Protein AF-A0AAJ2V977-F1 (afdb_monomer_lite)

Structure (mmCIF, N/CA/C/O backbone):
data_AF-A0AAJ2V977-F1
#
_entry.id   AF-A0AAJ2V977-F1
#
loop_
_atom_site.group_PDB
_atom_site.id
_atom_site.type_symbol
_atom_site.label_atom_id
_atom_site.label_alt_id
_atom_site.label_comp_id
_atom_site.label_asym_id
_atom_site.label_entity_id
_atom_site.label_seq_id
_atom_site.pdbx_PDB_ins_code
_atom_site.Cartn_x
_atom_site.Cartn_y
_atom_site.Cartn_z
_atom_site.occupancy
_atom_site.B_iso_or_equiv
_atom_site.auth_seq_id
_atom_site.auth_comp_id
_atom_site.auth_asym_id
_atom_site.auth_atom_id
_atom_site.pdbx_PDB_model_num
ATOM 1 N N . MET A 1 1 ? 9.271 30.484 30.882 1.00 54.78 1 MET A N 1
ATOM 2 C CA . MET A 1 1 ? 9.874 31.233 29.758 1.00 54.78 1 MET A CA 1
ATOM 3 C C . MET A 1 1 ? 10.738 30.345 28.867 1.00 54.78 1 MET A C 1
ATOM 5 O O . MET A 1 1 ? 10.847 30.653 27.686 1.00 54.78 1 MET A O 1
ATOM 9 N N . THR A 1 2 ? 11.366 29.288 29.401 1.00 50.88 2 THR A N 1
ATOM 10 C CA . THR A 1 2 ? 12.203 28.354 28.613 1.00 50.88 2 THR A CA 1
ATOM 11 C C . THR A 1 2 ? 11.890 26.875 28.888 1.00 50.88 2 THR A C 1
ATOM 13 O O . THR A 1 2 ? 12.504 25.960 28.346 1.00 50.88 2 THR A O 1
ATOM 16 N N . ASP A 1 3 ? 10.913 26.651 29.752 1.00 45.47 3 ASP A N 1
ATOM 17 C CA . ASP A 1 3 ? 10.757 25.473 30.584 1.00 45.47 3 ASP A CA 1
ATOM 18 C C . ASP A 1 3 ? 9.697 24.460 30.080 1.00 45.47 3 ASP A C 1
ATOM 20 O O . ASP A 1 3 ? 9.874 23.267 30.294 1.00 45.47 3 ASP A O 1
ATOM 24 N N . ASP A 1 4 ? 8.586 24.782 29.398 1.00 55.06 4 ASP A N 1
ATOM 25 C CA . ASP A 1 4 ? 8.061 26.062 28.867 1.00 55.06 4 ASP A CA 1
ATOM 26 C C . ASP A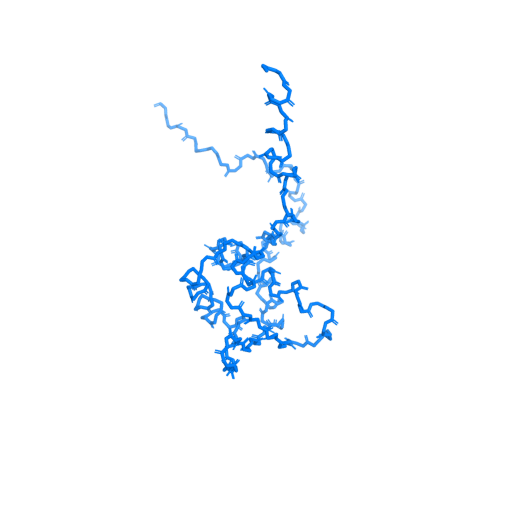 1 4 ? 8.854 26.695 27.695 1.00 55.06 4 ASP A C 1
ATOM 28 O O . ASP A 1 4 ? 8.847 27.904 27.495 1.00 55.06 4 ASP A O 1
ATOM 32 N N . ASN A 1 5 ? 9.549 25.867 26.907 1.00 48.97 5 ASN A N 1
ATOM 33 C CA . ASN A 1 5 ? 9.923 26.173 25.514 1.00 48.97 5 ASN A CA 1
ATOM 34 C C . ASN A 1 5 ? 10.016 24.902 24.671 1.00 48.97 5 ASN A C 1
ATOM 36 O O . ASN A 1 5 ? 9.521 24.921 23.553 1.00 48.97 5 ASN A O 1
ATOM 40 N N . TYR A 1 6 ? 10.546 23.792 25.214 1.00 39.75 6 TYR A N 1
ATOM 41 C CA . TYR A 1 6 ? 10.508 22.483 24.541 1.00 39.75 6 TYR A CA 1
ATOM 42 C C . TYR A 1 6 ? 10.228 21.254 25.452 1.00 39.75 6 TYR A C 1
ATOM 44 O O . TYR A 1 6 ? 10.790 20.186 25.222 1.00 39.75 6 TYR A O 1
ATOM 52 N N . LEU A 1 7 ? 9.212 21.313 26.342 1.00 54.06 7 LEU A N 1
ATOM 53 C CA . LEU A 1 7 ? 8.277 20.154 26.394 1.00 54.06 7 LEU A CA 1
ATOM 54 C C . LEU A 1 7 ? 7.585 20.022 25.031 1.00 54.06 7 LEU A C 1
ATOM 56 O O . LEU A 1 7 ? 7.308 18.926 24.565 1.00 54.06 7 LEU A O 1
ATOM 60 N N . GLN A 1 8 ? 7.463 21.155 24.340 1.00 54.22 8 GLN A N 1
ATOM 61 C CA . GLN A 1 8 ? 7.213 21.331 22.919 1.00 54.22 8 GLN A CA 1
ATOM 62 C C . GLN A 1 8 ? 8.158 20.542 21.978 1.00 54.22 8 GLN A C 1
ATOM 64 O O . GLN A 1 8 ? 7.991 20.641 20.766 1.00 54.22 8 GLN A O 1
ATOM 69 N N . SER A 1 9 ? 9.062 19.692 22.500 1.00 47.41 9 SER A N 1
ATOM 70 C CA . SER A 1 9 ? 9.718 18.611 21.746 1.00 47.41 9 SER A CA 1
ATOM 71 C C . SER A 1 9 ? 9.265 17.168 22.058 1.00 47.41 9 SER A C 1
ATOM 73 O O . SER A 1 9 ? 9.475 16.314 21.208 1.00 47.41 9 SER A O 1
ATOM 75 N N . ALA A 1 10 ? 8.492 16.878 23.115 1.00 45.84 10 ALA A N 1
ATOM 76 C CA . ALA A 1 10 ? 7.685 15.636 23.267 1.00 45.84 10 ALA A CA 1
ATOM 77 C C . ALA A 1 10 ? 6.435 15.629 22.342 1.00 45.84 10 ALA A C 1
ATOM 79 O O . ALA A 1 10 ? 5.341 15.182 22.672 1.00 45.84 10 ALA A O 1
ATOM 80 N N . MET A 1 11 ? 6.602 16.321 21.225 1.00 53.12 11 MET A N 1
ATOM 81 C CA . MET A 1 11 ? 5.664 17.221 20.547 1.00 53.12 11 MET A CA 1
ATOM 82 C C . MET A 1 11 ? 6.301 17.649 19.211 1.00 53.12 11 MET A C 1
ATOM 84 O O . MET A 1 11 ? 5.599 17.835 18.221 1.00 53.12 11 MET A O 1
ATOM 88 N N . LEU A 1 12 ? 7.642 17.615 19.136 1.00 40.97 12 LEU A N 1
ATOM 89 C CA . LEU A 1 12 ? 8.425 17.225 17.961 1.00 40.97 12 LEU A CA 1
ATOM 90 C C . LEU A 1 12 ? 8.145 15.741 17.624 1.00 40.97 12 LEU A C 1
ATOM 92 O O . LEU A 1 12 ? 9.042 14.904 17.594 1.00 40.97 12 LEU A O 1
ATOM 96 N N . LEU A 1 13 ? 6.861 15.440 17.385 1.00 41.50 13 LEU A N 1
ATOM 97 C CA . LEU A 1 13 ? 6.299 14.192 16.854 1.00 41.50 13 LEU A CA 1
ATOM 98 C C . LEU A 1 13 ? 6.475 12.924 17.708 1.00 41.50 13 LEU A C 1
ATOM 100 O O . LEU A 1 13 ? 6.324 11.842 17.160 1.00 41.50 13 LEU A O 1
ATOM 104 N N . ASP A 1 14 ? 6.833 13.048 18.993 1.00 47.72 14 ASP A N 1
ATOM 105 C CA . ASP A 1 14 ? 7.548 11.990 19.744 1.00 47.72 14 ASP A CA 1
ATOM 106 C C . ASP A 1 14 ? 8.554 11.256 18.839 1.00 47.72 14 ASP A C 1
ATOM 108 O O . ASP A 1 14 ? 8.517 10.049 18.619 1.00 47.72 14 ASP A O 1
ATOM 112 N N . LEU A 1 15 ? 9.368 12.099 18.195 1.00 48.19 15 LEU A N 1
ATOM 113 C CA . LEU A 1 15 ? 10.410 11.807 17.228 1.00 48.19 15 LEU A CA 1
ATOM 114 C C . LEU A 1 15 ? 10.014 10.772 16.158 1.00 48.19 15 LEU A C 1
ATOM 116 O O . LEU A 1 15 ? 10.280 9.579 16.261 1.00 48.19 15 LEU A O 1
ATOM 120 N N . VAL A 1 16 ? 9.466 11.270 15.045 1.00 50.53 16 VAL A N 1
ATOM 121 C CA . VAL A 1 16 ? 9.072 10.494 13.845 1.00 50.53 16 VAL A CA 1
ATOM 122 C C . VAL A 1 16 ? 7.826 9.596 14.031 1.00 50.53 16 VAL A C 1
ATOM 124 O O . VAL A 1 16 ? 7.202 9.214 13.043 1.00 50.53 16 VAL A O 1
ATOM 127 N N . GLY A 1 17 ? 7.356 9.392 15.265 1.00 50.69 17 GLY A N 1
ATOM 128 C CA . GLY A 1 17 ? 5.933 9.252 15.608 1.00 50.69 17 GLY A CA 1
ATOM 129 C C . GLY A 1 17 ? 5.272 7.884 15.435 1.00 50.69 17 GLY A C 1
ATOM 130 O O . GLY A 1 17 ? 4.472 7.517 16.290 1.00 50.69 17 GLY A O 1
ATOM 131 N N . GLN A 1 18 ? 5.601 7.119 14.391 1.00 62.72 18 GLN A N 1
ATOM 132 C CA . GLN A 1 18 ? 5.342 5.672 14.273 1.00 62.72 18 GLN A CA 1
ATOM 133 C C . GLN A 1 18 ? 6.403 5.025 13.366 1.00 62.72 18 GLN A C 1
ATOM 135 O O . GLN A 1 18 ? 7.272 5.708 12.822 1.00 62.72 18 GLN A O 1
ATOM 140 N N . ALA A 1 19 ? 6.353 3.697 13.211 1.00 72.50 19 ALA A N 1
ATOM 141 C CA . ALA A 1 19 ? 7.193 2.993 12.246 1.00 72.50 19 ALA A CA 1
ATOM 142 C C . ALA A 1 19 ? 7.036 3.618 10.841 1.00 72.50 19 ALA A C 1
ATOM 144 O O . ALA A 1 19 ? 5.907 3.931 10.451 1.00 72.50 19 ALA A O 1
ATOM 145 N N . PRO A 1 20 ? 8.128 3.804 10.071 1.00 81.06 20 PRO A N 1
ATOM 146 C CA . PRO A 1 20 ? 8.040 4.359 8.728 1.00 81.06 20 PRO A CA 1
ATOM 147 C C . PRO A 1 20 ? 7.052 3.575 7.869 1.00 81.06 20 PRO A C 1
ATOM 149 O O . PRO A 1 20 ? 7.173 2.356 7.721 1.00 81.06 20 PRO A O 1
ATOM 152 N N . ILE A 1 21 ? 6.096 4.293 7.279 1.00 84.56 21 ILE A N 1
ATOM 153 C CA . ILE A 1 21 ? 5.126 3.719 6.351 1.00 84.56 21 ILE A CA 1
ATOM 154 C C . ILE A 1 21 ? 5.899 3.147 5.159 1.00 84.56 21 ILE A C 1
ATOM 156 O O . ILE A 1 21 ? 6.388 3.881 4.297 1.00 84.56 21 ILE A O 1
ATOM 160 N N . THR A 1 22 ? 6.042 1.825 5.136 1.00 88.81 22 THR A N 1
ATOM 161 C CA . THR A 1 22 ? 6.886 1.142 4.160 1.00 88.81 22 THR A CA 1
ATOM 162 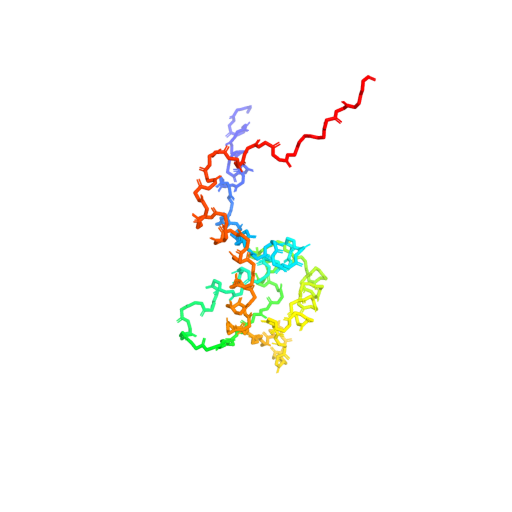C C . THR A 1 22 ? 6.092 0.876 2.889 1.00 88.81 22 THR A C 1
ATOM 164 O O . THR A 1 22 ? 5.061 0.205 2.900 1.00 88.81 22 THR A O 1
ATOM 167 N N . ILE A 1 23 ? 6.587 1.405 1.770 1.00 93.62 23 ILE A N 1
ATOM 168 C CA . ILE A 1 23 ? 6.023 1.179 0.440 1.00 93.62 23 ILE A CA 1
ATOM 169 C C . ILE A 1 23 ? 7.086 0.483 -0.399 1.00 93.62 23 ILE A C 1
ATOM 171 O O . ILE A 1 23 ? 8.165 1.029 -0.633 1.00 93.62 23 ILE A O 1
ATOM 175 N N . ASN A 1 24 ? 6.771 -0.706 -0.904 1.00 93.31 24 ASN A N 1
ATOM 176 C CA . ASN A 1 24 ? 7.625 -1.364 -1.881 1.00 93.31 24 ASN A CA 1
ATOM 177 C C . ASN A 1 24 ? 7.576 -0.579 -3.196 1.00 93.31 24 ASN A C 1
ATOM 179 O O . ASN A 1 24 ? 6.542 -0.553 -3.862 1.00 93.31 24 ASN A O 1
ATOM 183 N N . ARG A 1 25 ? 8.694 0.041 -3.603 1.00 93.69 25 ARG A N 1
ATOM 184 C CA . ARG A 1 25 ? 8.770 0.826 -4.852 1.00 93.69 25 ARG A CA 1
ATOM 185 C C . ARG A 1 25 ? 8.317 0.025 -6.075 1.00 93.69 25 ARG A C 1
ATOM 187 O O . ARG A 1 25 ? 7.594 0.561 -6.906 1.00 93.69 25 ARG A O 1
ATOM 194 N N . ALA A 1 26 ? 8.643 -1.267 -6.123 1.00 93.81 26 ALA A N 1
ATOM 195 C CA . ALA A 1 26 ? 8.169 -2.161 -7.174 1.00 93.81 26 ALA A CA 1
ATOM 196 C C . ALA A 1 26 ? 6.632 -2.159 -7.300 1.00 93.81 26 ALA A C 1
ATOM 198 O O . ALA A 1 26 ? 6.122 -2.190 -8.412 1.00 93.81 26 ALA A O 1
ATOM 199 N N . PHE A 1 27 ? 5.888 -2.039 -6.191 1.00 96.81 27 PHE A N 1
ATOM 200 C CA . PHE A 1 27 ? 4.423 -1.961 -6.211 1.00 96.81 27 PHE A CA 1
ATOM 201 C C . PHE A 1 27 ? 3.917 -0.594 -6.705 1.00 96.81 27 PHE A C 1
ATOM 203 O O . PHE A 1 27 ? 2.810 -0.518 -7.235 1.00 96.81 27 PHE A O 1
ATOM 210 N N . VAL A 1 28 ? 4.699 0.484 -6.560 1.00 96.69 28 VAL A N 1
ATOM 211 C CA . VAL A 1 28 ? 4.366 1.816 -7.107 1.00 96.69 28 VAL A CA 1
ATOM 212 C C . VAL A 1 28 ? 4.423 1.776 -8.627 1.00 96.69 28 VAL A C 1
ATOM 214 O O . VAL A 1 28 ? 3.436 2.109 -9.278 1.00 96.69 28 VAL A O 1
ATOM 217 N N . ASP A 1 29 ? 5.537 1.286 -9.169 1.00 93.81 29 ASP A N 1
ATOM 218 C CA . ASP A 1 29 ? 5.733 1.090 -10.607 1.00 93.81 29 ASP A CA 1
ATOM 219 C C . ASP A 1 29 ? 4.683 0.116 -11.186 1.00 93.81 29 ASP A C 1
ATOM 221 O O . ASP A 1 29 ? 4.142 0.350 -12.264 1.00 93.81 29 ASP A O 1
ATOM 225 N N . LEU A 1 30 ? 4.345 -0.947 -10.442 1.00 95.06 30 LEU A N 1
ATOM 226 C CA . LEU A 1 30 ? 3.351 -1.949 -10.835 1.00 95.06 30 LEU A CA 1
ATOM 227 C C . LEU A 1 30 ? 1.915 -1.402 -10.897 1.00 95.06 30 LEU A C 1
ATOM 229 O O . LEU A 1 30 ? 1.166 -1.714 -11.820 1.00 95.06 30 LEU A O 1
ATOM 233 N N . THR A 1 31 ? 1.499 -0.633 -9.889 1.00 95.44 31 THR A N 1
ATOM 234 C CA . THR A 1 31 ? 0.112 -0.140 -9.765 1.00 95.44 31 THR A CA 1
ATOM 235 C C . THR A 1 31 ? -0.121 1.206 -10.449 1.00 95.44 31 THR A C 1
ATOM 237 O O . THR A 1 31 ? -1.272 1.617 -10.601 1.00 95.44 31 THR A O 1
ATOM 240 N N . GLY A 1 32 ? 0.948 1.936 -10.789 1.00 94.12 32 GLY A N 1
ATOM 241 C CA . GLY A 1 32 ? 0.881 3.332 -11.227 1.00 94.12 32 GLY A CA 1
ATOM 242 C C . GLY A 1 32 ? 0.292 4.285 -10.175 1.00 94.12 32 GLY A C 1
ATOM 243 O O . GLY A 1 32 ? -0.086 5.407 -10.507 1.00 94.12 32 GLY A O 1
ATOM 244 N N . ASN A 1 33 ? 0.146 3.849 -8.916 1.00 94.69 33 ASN A N 1
ATOM 245 C CA . ASN A 1 33 ? -0.579 4.585 -7.883 1.00 94.69 33 ASN A CA 1
ATOM 246 C C . ASN A 1 33 ? 0.016 4.328 -6.491 1.00 94.69 33 ASN A C 1
ATOM 248 O O . ASN A 1 33 ? -0.172 3.267 -5.898 1.00 94.69 33 ASN A O 1
ATOM 252 N N . VAL A 1 34 ? 0.674 5.345 -5.928 1.00 97.25 34 VAL A N 1
ATOM 253 C CA . VAL A 1 34 ? 1.359 5.255 -4.627 1.00 97.25 34 VAL A CA 1
ATOM 254 C C . VAL A 1 34 ? 0.450 4.815 -3.469 1.00 97.25 34 VAL A C 1
ATOM 256 O O . VAL A 1 34 ? 0.910 4.105 -2.580 1.00 97.25 34 VAL A O 1
ATOM 259 N N . LEU A 1 35 ? -0.846 5.155 -3.483 1.00 97.69 35 LEU A N 1
ATOM 260 C CA . LEU A 1 35 ? -1.779 4.753 -2.422 1.00 97.69 35 LEU A CA 1
ATOM 261 C C . LEU A 1 35 ? -2.209 3.283 -2.565 1.00 97.69 35 LEU A C 1
ATOM 263 O O . LEU A 1 35 ? -2.346 2.584 -1.561 1.00 97.69 35 LEU A O 1
ATOM 267 N N . ALA A 1 36 ? -2.374 2.790 -3.798 1.00 97.88 36 ALA A N 1
ATOM 268 C CA . ALA A 1 36 ? -2.640 1.373 -4.050 1.00 97.88 36 ALA A CA 1
ATOM 269 C C . ALA A 1 36 ? -1.415 0.509 -3.707 1.00 97.88 36 ALA A C 1
ATOM 271 O O . ALA A 1 36 ? -1.555 -0.523 -3.051 1.00 97.88 36 ALA A O 1
ATOM 272 N N . ALA A 1 37 ? -0.216 0.972 -4.072 1.00 98.00 37 ALA A N 1
ATOM 273 C CA . ALA A 1 37 ? 1.055 0.359 -3.695 1.00 98.00 37 ALA A CA 1
ATOM 274 C C . ALA A 1 37 ? 1.269 0.311 -2.175 1.00 98.00 37 ALA A C 1
ATOM 276 O O . ALA A 1 37 ? 1.744 -0.697 -1.653 1.00 98.00 37 ALA A O 1
ATOM 277 N N . LEU A 1 38 ? 0.893 1.377 -1.464 1.00 97.94 38 LEU A N 1
ATOM 278 C CA . LEU A 1 38 ? 0.904 1.440 -0.005 1.00 97.94 38 LEU A CA 1
ATOM 279 C C . LEU A 1 38 ? -0.064 0.422 0.610 1.00 97.94 38 LEU A C 1
ATOM 281 O O . LEU A 1 38 ? 0.360 -0.404 1.416 1.00 97.94 38 LEU A O 1
ATOM 285 N N . TRP A 1 39 ? -1.334 0.419 0.190 1.00 97.62 39 TRP A N 1
ATOM 286 C CA . TRP A 1 39 ? -2.322 -0.543 0.696 1.00 97.62 39 TRP A CA 1
ATOM 287 C C . TRP A 1 39 ? -1.854 -1.992 0.478 1.00 97.62 39 TRP A C 1
ATOM 289 O O . TRP A 1 39 ? -1.947 -2.815 1.386 1.00 97.62 39 TRP A O 1
ATOM 299 N N . LEU A 1 40 ? -1.290 -2.292 -0.699 1.00 97.38 40 LEU A N 1
ATOM 300 C CA . LEU A 1 40 ? -0.727 -3.606 -1.011 1.00 97.38 40 LEU A CA 1
ATOM 301 C C . LEU A 1 40 ? 0.515 -3.934 -0.168 1.00 97.38 40 LEU A C 1
ATOM 303 O O . LEU A 1 40 ? 0.635 -5.061 0.297 1.00 97.38 40 LEU A O 1
ATOM 307 N N . SER A 1 41 ? 1.416 -2.971 0.059 1.00 96.56 41 SER A N 1
ATOM 308 C CA . SER A 1 41 ? 2.612 -3.170 0.898 1.00 96.56 41 SER A CA 1
ATOM 309 C C . SER A 1 41 ? 2.223 -3.548 2.326 1.00 96.56 41 SER A C 1
ATOM 311 O O . SER A 1 41 ? 2.701 -4.557 2.835 1.00 96.56 41 SER A O 1
ATOM 313 N N . TYR A 1 42 ? 1.273 -2.814 2.912 1.00 95.81 42 TYR A N 1
ATOM 314 C CA . TYR A 1 42 ? 0.708 -3.108 4.229 1.00 95.81 42 TYR A CA 1
ATOM 315 C C . TYR A 1 42 ? 0.022 -4.483 4.281 1.00 95.81 42 TYR A C 1
ATOM 317 O O . TYR A 1 42 ? 0.226 -5.253 5.217 1.00 95.81 42 TYR A O 1
ATOM 325 N N . ALA A 1 43 ? -0.776 -4.831 3.266 1.00 94.62 43 ALA A N 1
ATOM 326 C CA . ALA A 1 43 ? -1.442 -6.131 3.215 1.00 94.62 43 ALA A CA 1
ATOM 327 C C . ALA A 1 43 ? -0.445 -7.298 3.075 1.00 94.62 43 ALA A C 1
ATOM 329 O O . ALA A 1 43 ? -0.620 -8.325 3.720 1.00 94.62 43 ALA A O 1
ATOM 330 N N . VAL A 1 44 ? 0.622 -7.148 2.283 1.00 94.00 44 VAL A N 1
ATOM 331 C CA . VAL A 1 44 ? 1.693 -8.156 2.196 1.00 94.00 44 VAL A CA 1
ATOM 332 C C . VAL A 1 44 ? 2.431 -8.280 3.529 1.00 94.00 44 VAL A C 1
ATOM 334 O O . VAL A 1 44 ? 2.570 -9.390 4.030 1.00 94.00 44 VAL A O 1
ATOM 337 N N . GLU A 1 45 ? 2.808 -7.168 4.163 1.00 92.06 45 GLU A N 1
ATOM 338 C CA . GLU A 1 45 ? 3.464 -7.163 5.479 1.00 92.06 45 GLU A CA 1
ATOM 339 C C . GLU A 1 45 ? 2.644 -7.906 6.550 1.00 92.06 45 GLU A C 1
ATOM 341 O O . GLU A 1 45 ? 3.172 -8.776 7.237 1.00 92.06 45 GLU A O 1
ATOM 346 N N . LYS A 1 46 ? 1.331 -7.646 6.655 1.00 91.25 46 LYS A N 1
ATOM 347 C CA . LYS A 1 46 ? 0.450 -8.348 7.613 1.00 91.25 46 LYS A CA 1
ATOM 348 C C . LYS A 1 46 ? 0.199 -9.828 7.272 1.00 91.25 46 LYS A C 1
ATOM 350 O O . LYS A 1 46 ? -0.334 -10.552 8.117 1.00 91.25 46 LYS A O 1
ATOM 355 N N . GLY A 1 47 ? 0.516 -10.261 6.050 1.00 87.94 47 GLY A N 1
ATOM 356 C CA . GLY A 1 47 ? 0.277 -11.616 5.545 1.00 87.94 47 GLY A CA 1
ATOM 357 C C . GLY A 1 47 ? 1.505 -12.525 5.482 1.00 87.94 47 GLY A C 1
ATOM 358 O O . GLY A 1 47 ? 1.328 -13.738 5.477 1.00 87.94 47 GLY A O 1
ATOM 359 N N . LEU A 1 48 ? 2.728 -11.984 5.474 1.00 76.25 48 LEU A N 1
ATOM 360 C CA . LEU A 1 48 ? 3.963 -12.764 5.275 1.00 76.25 48 LEU A CA 1
ATOM 361 C C . LEU A 1 48 ? 4.202 -13.860 6.331 1.00 76.25 48 LEU A C 1
ATOM 363 O O . LEU A 1 48 ? 4.712 -14.924 5.993 1.00 76.25 48 LEU A O 1
ATOM 367 N N . ASP A 1 49 ? 3.772 -13.654 7.578 1.00 71.56 49 ASP A N 1
ATOM 368 C CA . ASP A 1 49 ? 3.863 -14.672 8.641 1.00 71.56 49 ASP A CA 1
ATOM 369 C C . ASP A 1 49 ? 2.793 -15.785 8.522 1.00 71.56 49 ASP A C 1
ATOM 371 O O . ASP A 1 49 ? 2.738 -16.697 9.351 1.00 71.56 49 ASP A O 1
ATOM 375 N N . ARG A 1 50 ? 1.892 -15.708 7.531 1.00 66.94 50 ARG A N 1
ATOM 376 C CA . ARG A 1 50 ? 0.678 -16.537 7.415 1.00 66.94 50 ARG A CA 1
ATOM 377 C C . ARG A 1 50 ? 0.685 -17.427 6.175 1.00 66.94 50 ARG A C 1
ATOM 379 O O . ARG A 1 50 ? -0.212 -17.334 5.341 1.00 66.94 50 ARG A O 1
ATOM 386 N N . ASP A 1 51 ? 1.640 -18.354 6.169 1.00 61.44 51 ASP A N 1
ATOM 387 C CA . ASP A 1 51 ? 1.789 -19.451 5.203 1.00 61.44 51 ASP A CA 1
ATOM 388 C C . ASP A 1 51 ? 2.171 -19.002 3.775 1.00 61.44 51 ASP A C 1
ATOM 390 O O . ASP A 1 51 ? 1.541 -18.141 3.162 1.00 61.44 51 ASP A O 1
ATOM 394 N N . ASN A 1 52 ? 3.215 -19.613 3.207 1.00 64.81 52 ASN A N 1
ATOM 395 C CA . ASN A 1 52 ? 3.816 -19.212 1.922 1.00 64.81 52 ASN A CA 1
ATOM 396 C C . ASN A 1 52 ? 3.043 -19.771 0.708 1.00 64.81 52 ASN A C 1
ATOM 398 O O . ASN A 1 52 ? 3.629 -20.248 -0.267 1.00 64.81 52 ASN A O 1
ATOM 402 N N . GLY A 1 53 ? 1.712 -19.758 0.786 1.00 83.88 53 GLY A N 1
ATOM 403 C CA . GLY A 1 53 ? 0.818 -20.213 -0.273 1.00 83.88 53 GLY A CA 1
ATOM 404 C C . GLY A 1 53 ? 0.700 -19.223 -1.445 1.00 83.88 53 GLY A C 1
ATOM 405 O O . GLY A 1 53 ? 1.170 -18.089 -1.371 1.00 83.88 53 GLY A O 1
ATOM 406 N N . PRO A 1 54 ? 0.005 -19.606 -2.535 1.00 90.75 54 PRO A N 1
ATOM 407 C CA . PRO A 1 54 ? -0.238 -18.719 -3.680 1.00 90.75 54 PRO A CA 1
ATOM 408 C C . PRO A 1 54 ? -1.169 -17.539 -3.348 1.00 90.75 54 PRO A C 1
ATOM 410 O O . PRO A 1 54 ? -1.243 -16.578 -4.105 1.00 90.75 54 PRO A O 1
ATOM 413 N N . SER A 1 55 ? -1.885 -17.593 -2.222 1.00 93.38 55 SER A N 1
ATOM 414 C CA . SER A 1 55 ? -2.690 -16.495 -1.684 1.00 93.38 55 SER A CA 1
ATOM 415 C C . SER A 1 55 ? -2.821 -16.647 -0.170 1.00 93.38 55 SER A C 1
ATOM 417 O O . SER A 1 55 ? -2.824 -17.779 0.317 1.00 93.38 55 SER A O 1
ATOM 419 N N . PHE A 1 56 ? -3.029 -15.546 0.548 1.00 93.31 56 PHE A N 1
ATOM 420 C CA . PHE A 1 56 ? -3.433 -15.559 1.959 1.00 93.31 56 PHE A CA 1
ATOM 421 C C . PHE A 1 56 ? -4.690 -14.704 2.168 1.00 93.31 56 PHE A C 1
ATOM 423 O O . PHE A 1 56 ? -5.033 -13.866 1.329 1.00 93.31 56 PHE A O 1
ATOM 430 N N . VAL A 1 57 ? -5.376 -14.906 3.297 1.00 92.81 57 VAL A N 1
ATOM 431 C CA . VAL A 1 57 ? -6.551 -14.115 3.700 1.00 92.81 57 VAL A CA 1
ATOM 432 C C . VAL A 1 57 ? -6.245 -13.321 4.968 1.00 92.81 57 VAL A C 1
ATOM 434 O O . VAL A 1 57 ? -5.755 -13.868 5.958 1.00 92.81 57 VAL A O 1
ATOM 437 N N . LEU A 1 58 ? -6.572 -12.030 4.945 1.00 91.94 58 LEU A N 1
ATOM 438 C CA . LEU A 1 58 ? -6.497 -11.126 6.088 1.00 91.94 58 LEU A CA 1
ATOM 439 C C . LEU A 1 58 ? -7.878 -10.626 6.480 1.00 91.94 58 LEU A C 1
ATOM 441 O O . LEU A 1 58 ? -8.691 -10.301 5.623 1.00 91.94 58 LEU A O 1
ATOM 445 N N . GLU A 1 59 ? -8.098 -10.463 7.779 1.00 93.12 59 GLU A N 1
ATOM 446 C CA . GLU A 1 59 ? -9.212 -9.686 8.308 1.00 93.12 59 GLU A CA 1
ATOM 447 C C . GLU A 1 59 ? -8.663 -8.335 8.785 1.00 93.12 59 GLU A C 1
ATOM 449 O O . GLU A 1 59 ? -7.853 -8.291 9.710 1.00 93.12 59 GLU A O 1
ATOM 454 N N . LEU A 1 60 ? -9.062 -7.235 8.138 1.00 92.81 60 LEU A N 1
ATOM 455 C CA . LEU A 1 60 ? -8.613 -5.880 8.489 1.00 92.81 60 LEU A CA 1
ATOM 456 C C . LEU A 1 60 ? -9.823 -4.954 8.667 1.00 92.81 60 LEU A C 1
ATOM 458 O O . LEU A 1 60 ? -10.762 -4.974 7.863 1.00 92.81 60 LEU A O 1
ATOM 462 N N . SER A 1 61 ? -9.800 -4.099 9.694 1.00 94.31 61 SER A N 1
ATOM 463 C CA . SER A 1 61 ? -10.760 -2.996 9.802 1.00 94.31 61 SER A CA 1
ATOM 464 C C . SER A 1 61 ? -10.248 -1.776 9.040 1.00 94.31 61 SER A C 1
ATOM 466 O O . SER A 1 61 ? -9.052 -1.484 9.033 1.00 94.31 61 SER A O 1
ATOM 468 N N . ALA A 1 62 ? -11.159 -1.013 8.432 1.00 93.44 62 ALA A N 1
ATOM 469 C CA . ALA A 1 62 ? -10.785 0.217 7.731 1.00 93.44 62 ALA A CA 1
ATOM 470 C C . ALA A 1 62 ? -10.113 1.245 8.664 1.00 93.44 62 ALA A C 1
ATOM 472 O O . ALA A 1 62 ? -9.297 2.034 8.205 1.00 93.44 62 ALA A O 1
ATOM 473 N N . SER A 1 63 ? -10.429 1.211 9.966 1.00 94.56 63 SER A N 1
ATOM 474 C CA . SER A 1 63 ? -9.798 2.041 11.002 1.00 94.56 63 SER A CA 1
ATOM 475 C C . SER A 1 63 ? -8.368 1.619 11.352 1.00 94.56 63 SER A C 1
ATOM 477 O O . SER A 1 63 ? -7.562 2.487 11.662 1.00 94.56 63 SER A O 1
ATOM 479 N N . ASP A 1 64 ? -8.038 0.325 11.296 1.00 92.75 64 ASP A N 1
ATOM 480 C CA . ASP A 1 64 ? -6.662 -0.142 11.522 1.00 92.75 64 ASP A CA 1
ATOM 481 C C . ASP A 1 64 ? -5.769 0.227 10.339 1.00 92.75 64 ASP A C 1
ATOM 483 O O . ASP A 1 64 ? -4.689 0.771 10.534 1.00 92.75 64 ASP A O 1
ATOM 487 N N . VAL A 1 65 ? -6.270 0.033 9.114 1.00 94.50 65 VAL A N 1
ATOM 488 C CA . VAL A 1 65 ? -5.582 0.486 7.897 1.00 94.50 65 VAL A CA 1
ATOM 489 C C . VAL A 1 65 ? -5.381 2.005 7.935 1.00 94.50 65 VAL A C 1
ATOM 491 O O . VAL A 1 65 ? -4.274 2.476 7.708 1.00 94.50 65 VAL A O 1
ATOM 494 N N . GLU A 1 66 ? -6.416 2.783 8.264 1.00 95.06 66 GLU A N 1
ATOM 495 C CA . GLU A 1 66 ? -6.353 4.255 8.327 1.00 95.06 66 GLU A CA 1
ATOM 496 C C . GLU A 1 66 ? -5.346 4.754 9.374 1.00 95.06 66 GLU A C 1
ATOM 498 O O . GLU A 1 66 ? -4.612 5.698 9.096 1.00 95.06 66 GLU A O 1
ATOM 503 N N . ARG A 1 67 ? -5.255 4.085 10.533 1.00 91.38 67 ARG A N 1
ATOM 504 C CA . ARG A 1 67 ? -4.252 4.365 11.572 1.00 91.38 67 ARG A CA 1
ATOM 505 C C . ARG A 1 67 ? -2.832 4.039 11.107 1.00 91.38 67 ARG A C 1
ATOM 507 O O . ARG A 1 67 ? -1.949 4.867 11.278 1.00 91.38 67 ARG A O 1
ATOM 514 N N . ASP A 1 68 ? -2.620 2.850 10.544 1.00 91.88 68 ASP A N 1
ATOM 515 C CA . ASP A 1 68 ? -1.277 2.328 10.259 1.00 91.88 68 ASP A CA 1
ATOM 516 C C . ASP A 1 68 ? -0.688 2.859 8.930 1.00 91.88 68 ASP A C 1
ATOM 518 O O . ASP A 1 68 ? 0.520 2.798 8.717 1.00 91.88 68 ASP A O 1
ATOM 522 N N . THR A 1 69 ? -1.527 3.349 8.008 1.00 93.38 69 THR A N 1
ATOM 523 C CA . THR A 1 69 ? -1.111 3.776 6.650 1.00 93.38 69 THR A CA 1
ATOM 524 C C . THR A 1 69 ? -1.515 5.207 6.289 1.00 93.38 69 THR A C 1
ATOM 526 O O . THR A 1 69 ? -1.216 5.670 5.190 1.00 93.38 69 THR A O 1
ATOM 529 N N . CYS A 1 70 ? -2.224 5.916 7.172 1.00 93.25 70 CYS A N 1
ATOM 530 C CA . CYS A 1 70 ? -2.735 7.278 6.965 1.00 93.25 70 CYS A CA 1
ATOM 531 C C . CYS A 1 70 ? -3.667 7.483 5.747 1.00 93.25 70 CYS A C 1
ATOM 533 O O . CYS A 1 70 ? -4.087 8.614 5.496 1.00 93.25 70 CYS A O 1
ATOM 535 N N . ILE A 1 71 ? -4.041 6.435 4.995 1.00 95.38 71 ILE A N 1
ATOM 536 C CA . ILE A 1 71 ? -5.021 6.553 3.905 1.00 95.38 71 ILE A CA 1
ATOM 537 C C . ILE A 1 71 ? -6.454 6.411 4.415 1.00 95.38 71 ILE A C 1
ATOM 539 O O . ILE A 1 71 ? -6.847 5.405 5.015 1.00 95.38 71 ILE A O 1
ATOM 543 N N . THR A 1 72 ? -7.257 7.426 4.105 1.00 97.12 72 THR A N 1
ATOM 544 C CA . THR A 1 72 ? -8.662 7.521 4.505 1.00 97.12 72 THR A CA 1
ATOM 545 C C . THR A 1 72 ? -9.502 6.382 3.941 1.00 97.12 72 THR A C 1
ATOM 547 O O . THR A 1 72 ? -9.192 5.816 2.890 1.00 97.12 72 THR A O 1
ATOM 550 N N . ARG A 1 73 ? -10.651 6.092 4.558 1.00 95.56 73 ARG A N 1
ATOM 551 C CA . ARG A 1 73 ? -11.585 5.054 4.066 1.00 95.56 73 ARG A CA 1
ATOM 552 C C . ARG A 1 73 ? -11.961 5.185 2.582 1.00 95.56 73 ARG A C 1
ATOM 554 O O . ARG A 1 73 ? -12.096 4.174 1.894 1.00 95.56 73 ARG A O 1
ATOM 561 N N . ALA A 1 74 ? -12.117 6.412 2.081 1.00 96.88 74 ALA A N 1
ATOM 562 C CA . ALA A 1 74 ? -12.435 6.678 0.675 1.00 96.88 74 ALA A CA 1
ATOM 563 C C . ALA A 1 74 ? -11.242 6.390 -0.259 1.00 96.88 74 ALA A C 1
ATOM 565 O O . ALA A 1 74 ? -11.414 5.808 -1.336 1.00 96.88 74 ALA A O 1
ATOM 566 N N . GLN A 1 75 ? -10.022 6.727 0.176 1.00 98.25 75 GLN A N 1
ATOM 567 C CA . GLN A 1 75 ? -8.796 6.340 -0.523 1.00 98.25 75 GLN A CA 1
ATOM 568 C C . GLN A 1 75 ? -8.626 4.819 -0.508 1.00 98.25 75 GLN A C 1
ATOM 570 O O . GLN A 1 75 ? -8.405 4.242 -1.568 1.00 98.25 75 GLN A O 1
ATOM 575 N N . GLN A 1 76 ? -8.830 4.148 0.631 1.00 97.25 76 GLN A N 1
ATOM 576 C CA . GLN A 1 76 ? -8.785 2.685 0.724 1.00 97.25 76 GLN A CA 1
ATOM 577 C C . GLN A 1 76 ? -9.771 2.013 -0.243 1.00 97.25 76 GLN A C 1
ATOM 579 O O . GLN A 1 76 ? -9.378 1.089 -0.946 1.00 97.25 76 GLN A O 1
ATOM 584 N N . GLN A 1 77 ? -11.022 2.488 -0.348 1.00 96.44 77 GLN A N 1
ATOM 585 C CA . GLN A 1 77 ? -11.987 1.954 -1.323 1.00 96.44 77 GLN A CA 1
ATOM 586 C C . GLN A 1 77 ? -11.470 2.083 -2.764 1.00 96.44 77 GLN A C 1
ATOM 588 O O . GLN A 1 77 ? -11.631 1.163 -3.565 1.00 96.44 77 GLN A O 1
ATOM 593 N N . THR A 1 78 ? -10.830 3.204 -3.100 1.00 97.56 78 THR A N 1
ATOM 594 C CA . THR A 1 78 ? -10.200 3.399 -4.415 1.00 97.56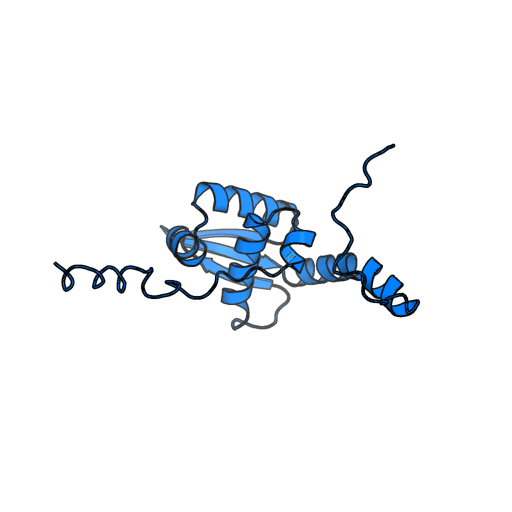 78 THR A CA 1
ATOM 595 C C . THR A 1 78 ? -9.020 2.444 -4.615 1.00 97.56 78 THR A C 1
ATOM 597 O O . THR A 1 78 ? -8.959 1.773 -5.641 1.00 97.56 78 THR A O 1
ATOM 600 N N . CYS A 1 79 ? -8.142 2.301 -3.618 1.00 97.94 79 CYS A N 1
ATOM 601 C CA . CYS A 1 79 ? -7.001 1.381 -3.651 1.00 97.94 79 CYS A CA 1
ATOM 602 C C . CYS A 1 79 ? -7.452 -0.066 -3.877 1.00 97.94 79 CYS A C 1
ATOM 604 O O . CYS A 1 79 ? -6.948 -0.735 -4.775 1.00 97.94 79 CYS A O 1
ATOM 606 N N . ARG A 1 80 ? -8.455 -0.531 -3.122 1.00 96.94 80 ARG A N 1
ATOM 607 C CA . ARG A 1 80 ? -9.005 -1.884 -3.264 1.00 96.94 80 ARG A CA 1
ATOM 608 C C . ARG A 1 80 ? -9.646 -2.117 -4.627 1.00 96.94 80 ARG A C 1
ATOM 610 O O . ARG A 1 80 ? -9.420 -3.168 -5.213 1.00 96.94 80 ARG A O 1
ATOM 617 N N . ARG A 1 81 ? -10.366 -1.131 -5.179 1.00 96.94 81 ARG A N 1
ATOM 618 C CA . ARG A 1 81 ? -10.892 -1.203 -6.555 1.00 96.94 81 ARG A CA 1
ATOM 619 C C . ARG A 1 81 ? -9.778 -1.339 -7.595 1.00 96.94 81 ARG A C 1
ATOM 621 O O . ARG A 1 81 ? -9.920 -2.157 -8.498 1.00 96.94 81 ARG A O 1
ATOM 628 N N . THR A 1 82 ? -8.682 -0.590 -7.460 1.00 97.75 82 THR A N 1
ATOM 629 C CA . THR A 1 82 ? -7.506 -0.716 -8.339 1.00 97.75 82 THR A CA 1
ATOM 630 C C . THR A 1 82 ? -6.880 -2.107 -8.227 1.00 97.75 82 THR A C 1
ATOM 632 O O . THR A 1 82 ? -6.721 -2.789 -9.235 1.00 97.75 82 THR A O 1
ATOM 635 N N . LEU A 1 83 ? -6.594 -2.573 -7.008 1.00 98.19 83 LEU A N 1
ATOM 636 C CA . LEU A 1 83 ? -5.963 -3.878 -6.776 1.00 98.19 83 LEU A CA 1
ATOM 637 C C . LEU A 1 83 ? -6.854 -5.052 -7.220 1.00 98.19 83 LEU A C 1
ATOM 639 O O . LEU A 1 83 ? -6.347 -6.028 -7.771 1.00 98.19 83 LEU A O 1
ATOM 643 N N . ALA A 1 84 ? -8.175 -4.946 -7.052 1.00 97.56 84 ALA A N 1
ATOM 644 C CA . ALA A 1 84 ? -9.132 -5.928 -7.558 1.00 97.56 84 ALA A CA 1
ATOM 645 C C . ALA A 1 84 ? -9.194 -5.939 -9.096 1.00 97.56 84 ALA A C 1
ATOM 647 O O . ALA A 1 84 ? -9.195 -7.010 -9.696 1.00 97.56 84 ALA A O 1
ATOM 648 N N . ALA A 1 85 ? -9.166 -4.770 -9.749 1.00 97.06 85 ALA A N 1
ATOM 649 C CA . ALA A 1 85 ? -9.102 -4.674 -11.211 1.00 97.06 85 ALA A CA 1
ATOM 650 C C . ALA A 1 85 ? -7.797 -5.255 -11.793 1.00 97.06 85 ALA A C 1
ATOM 652 O O . ALA A 1 85 ? -7.796 -5.760 -12.913 1.00 97.06 85 ALA A O 1
ATOM 653 N N . MET A 1 86 ? -6.704 -5.232 -11.023 1.00 97.00 86 MET A N 1
ATOM 654 C CA . MET A 1 86 ? -5.427 -5.874 -11.364 1.00 97.00 86 MET A CA 1
ATOM 655 C C . MET A 1 86 ? -5.374 -7.377 -11.027 1.00 97.00 86 MET A C 1
ATOM 657 O O . MET A 1 86 ? -4.367 -8.023 -11.317 1.00 97.00 86 MET A O 1
ATOM 661 N N . GLY A 1 87 ? -6.414 -7.937 -10.398 1.00 97.31 87 GLY A N 1
ATOM 662 C CA . GLY A 1 87 ? -6.449 -9.332 -9.943 1.00 97.31 87 GLY A CA 1
ATOM 663 C C . GLY A 1 87 ? -5.582 -9.636 -8.713 1.00 97.31 87 GLY A C 1
ATOM 664 O O . GLY A 1 87 ? -5.375 -10.802 -8.398 1.00 97.31 87 GLY A O 1
ATOM 665 N N . LEU A 1 88 ? -5.076 -8.614 -8.014 1.00 97.75 88 LEU A N 1
ATOM 666 C CA . LEU A 1 88 ? -4.197 -8.757 -6.843 1.00 97.75 88 LEU A CA 1
ATOM 667 C C . LEU A 1 88 ? -4.968 -8.897 -5.520 1.00 97.75 88 LEU A C 1
ATOM 669 O O . LEU A 1 88 ? -4.403 -9.345 -4.523 1.00 97.75 88 LEU A O 1
ATOM 673 N N . LEU A 1 89 ? -6.251 -8.520 -5.507 1.00 97.62 89 LEU A N 1
ATOM 674 C CA . LEU A 1 89 ? -7.098 -8.488 -4.313 1.00 97.62 89 LEU A CA 1
ATOM 675 C C . LEU A 1 89 ? -8.505 -9.037 -4.587 1.00 97.62 89 LEU A C 1
ATOM 677 O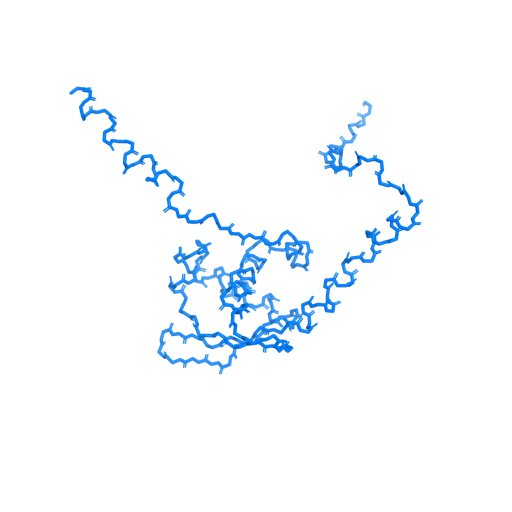 O . LEU A 1 89 ? -9.079 -8.814 -5.652 1.00 97.62 89 LEU A O 1
ATOM 681 N N . THR A 1 90 ? -9.110 -9.690 -3.599 1.00 97.25 90 THR A N 1
ATOM 682 C CA . THR A 1 90 ? -10.546 -10.009 -3.583 1.00 97.25 90 THR A CA 1
ATOM 683 C C . THR A 1 90 ? -11.136 -9.725 -2.204 1.00 97.25 90 THR A C 1
ATOM 685 O O . THR A 1 90 ? -10.548 -10.100 -1.193 1.00 97.25 90 THR A O 1
ATOM 688 N N . GLU A 1 91 ? -12.288 -9.053 -2.153 1.00 94.56 91 GLU A N 1
ATOM 689 C CA . GLU A 1 91 ? -13.055 -8.847 -0.918 1.00 94.56 91 GLU A CA 1
ATOM 690 C C . GLU A 1 91 ? -13.998 -10.051 -0.721 1.00 94.56 91 GLU A C 1
ATOM 692 O O . GLU A 1 91 ? -14.902 -10.260 -1.526 1.00 94.56 91 GLU A O 1
ATOM 697 N N . GLU A 1 92 ? -13.792 -10.858 0.325 1.00 90.31 92 GLU A N 1
ATOM 698 C CA . GLU A 1 92 ? -14.568 -12.092 0.586 1.00 90.31 92 GLU A CA 1
ATOM 699 C C . GLU A 1 92 ? -15.802 -11.858 1.486 1.00 90.31 92 GLU A C 1
ATOM 701 O O . GLU A 1 92 ? -16.469 -12.800 1.911 1.00 90.31 92 GLU A O 1
ATOM 706 N N . GLY A 1 93 ? -16.125 -10.594 1.779 1.00 81.88 93 GLY A N 1
ATOM 707 C CA . GLY A 1 93 ? -17.165 -10.187 2.728 1.00 81.88 93 GLY A CA 1
ATOM 708 C C . GLY A 1 93 ? -16.576 -9.695 4.052 1.00 81.88 93 GLY A C 1
ATOM 709 O O . GLY A 1 93 ? -15.415 -9.300 4.115 1.00 81.88 93 GLY A O 1
ATOM 710 N N . GLY A 1 94 ? -17.367 -9.669 5.127 1.00 77.06 94 GLY A N 1
ATOM 711 C CA . GLY A 1 94 ? -16.888 -9.186 6.425 1.00 77.06 94 GLY A CA 1
ATOM 712 C C . GLY A 1 94 ? -17.889 -9.321 7.564 1.00 77.06 94 GLY A C 1
ATOM 713 O O . GLY A 1 94 ? -19.067 -9.613 7.348 1.00 77.06 94 GLY A O 1
ATOM 714 N N . LYS A 1 95 ? -17.415 -9.093 8.794 1.00 71.88 95 LYS A N 1
ATOM 715 C CA . LYS A 1 95 ? -18.200 -9.243 10.024 1.00 71.88 95 LYS A CA 1
ATOM 716 C C . LYS A 1 95 ? -18.201 -7.938 10.822 1.00 71.88 95 LYS A C 1
ATOM 718 O O . LYS A 1 95 ? -17.264 -7.602 11.539 1.00 71.88 95 LYS A O 1
ATOM 723 N N . GLY A 1 96 ? -19.297 -7.188 10.736 1.00 79.38 96 GLY A N 1
ATOM 724 C CA . GLY A 1 96 ? -19.454 -5.932 11.472 1.00 79.38 96 GLY A CA 1
ATOM 725 C C . GLY A 1 96 ? -18.584 -4.803 10.910 1.00 79.38 96 GLY A C 1
ATOM 726 O O . GLY A 1 96 ? -19.018 -4.098 10.006 1.00 79.38 96 GLY A O 1
ATOM 727 N N . ARG A 1 97 ? -17.389 -4.584 11.479 1.00 80.69 97 ARG A N 1
ATOM 728 C CA . ARG A 1 97 ? -16.482 -3.466 11.117 1.00 80.69 97 ARG A CA 1
ATOM 729 C C . ARG A 1 97 ? -15.191 -3.901 10.412 1.00 80.69 97 ARG A C 1
ATOM 731 O O . ARG A 1 97 ? -14.416 -3.037 9.998 1.00 80.69 97 ARG A O 1
ATOM 738 N N . THR A 1 98 ? -14.966 -5.202 10.284 1.00 87.81 98 THR A N 1
ATOM 739 C CA . THR A 1 98 ? -13.846 -5.809 9.562 1.00 87.81 98 THR A CA 1
ATOM 740 C C . THR A 1 98 ? -14.305 -6.370 8.221 1.00 87.81 98 THR A C 1
ATOM 742 O O . THR A 1 98 ? -15.457 -6.784 8.064 1.00 87.81 98 THR A O 1
ATOM 745 N N . LEU A 1 99 ? -13.390 -6.384 7.255 1.00 90.12 99 LEU A N 1
ATOM 746 C CA . LEU A 1 99 ? -13.553 -7.030 5.955 1.00 90.12 99 LEU A CA 1
ATOM 747 C C . LEU A 1 99 ? -12.455 -8.085 5.786 1.00 90.12 99 LEU A C 1
ATOM 749 O O . LEU A 1 99 ? -11.333 -7.902 6.264 1.00 90.12 99 LEU A O 1
ATOM 753 N N . MET A 1 100 ? -12.806 -9.181 5.121 1.00 93.75 100 MET A N 1
ATOM 754 C CA . MET A 1 100 ? -11.903 -10.261 4.743 1.00 93.75 100 MET A CA 1
ATOM 755 C C . MET A 1 100 ? -11.379 -10.008 3.332 1.00 93.75 100 MET A C 1
ATOM 757 O O . MET A 1 100 ? -12.146 -9.769 2.397 1.00 93.75 100 MET A O 1
ATOM 761 N N . TYR A 1 101 ? -10.062 -10.059 3.188 1.00 94.50 101 TYR A N 1
ATOM 762 C CA . TYR A 1 101 ? -9.341 -9.734 1.969 1.00 94.50 101 TYR A CA 1
ATOM 763 C C . TYR A 1 101 ? -8.420 -10.887 1.593 1.00 94.50 101 TYR A C 1
ATOM 765 O O . TYR A 1 101 ? -7.519 -11.221 2.361 1.00 94.50 101 TYR A O 1
ATOM 773 N N . ARG A 1 102 ? -8.600 -11.458 0.402 1.00 95.44 102 ARG A N 1
ATOM 774 C CA . ARG A 1 102 ? -7.638 -12.388 -0.193 1.00 95.44 102 ARG A CA 1
ATOM 775 C C . ARG A 1 102 ? -6.636 -11.619 -1.043 1.00 95.44 102 ARG A C 1
ATOM 777 O O . ARG A 1 102 ? -7.044 -10.925 -1.973 1.00 95.44 102 ARG A O 1
ATOM 784 N N . VAL A 1 103 ? -5.349 -11.767 -0.741 1.00 96.06 103 VAL A N 1
ATOM 785 C CA . VAL A 1 103 ? -4.239 -11.236 -1.548 1.00 96.06 103 VAL A CA 1
ATOM 786 C C . VAL A 1 103 ? -3.665 -12.374 -2.385 1.00 96.06 103 VAL A C 1
ATOM 788 O O . VAL A 1 103 ? -3.328 -13.425 -1.841 1.00 96.06 103 VAL A O 1
ATOM 791 N N . HIS A 1 104 ? -3.560 -12.170 -3.698 1.00 96.31 104 HIS A N 1
ATOM 792 C CA . HIS A 1 104 ? -3.111 -13.183 -4.661 1.00 96.31 104 HIS A CA 1
ATOM 793 C C . HIS A 1 104 ? -1.614 -13.010 -4.958 1.00 96.31 104 HIS A C 1
ATOM 795 O O . HIS A 1 104 ? -1.214 -12.157 -5.755 1.00 96.31 104 HIS A O 1
ATOM 801 N N . LEU A 1 105 ? -0.774 -13.782 -4.261 1.00 94.69 105 LEU A N 1
ATOM 802 C CA . LEU A 1 105 ? 0.687 -13.712 -4.369 1.00 94.69 105 LEU A CA 1
ATOM 803 C C . LEU A 1 105 ? 1.205 -14.302 -5.683 1.00 94.69 105 LEU A C 1
ATOM 805 O O . LEU A 1 105 ? 2.178 -13.792 -6.231 1.00 94.69 105 LEU A O 1
ATOM 809 N N . ASP A 1 106 ? 0.541 -15.322 -6.224 1.00 94.62 106 ASP A N 1
ATOM 810 C CA . ASP A 1 106 ? 0.812 -15.854 -7.563 1.00 94.62 106 ASP A CA 1
ATOM 811 C C . ASP A 1 106 ? 0.710 -14.753 -8.636 1.00 94.62 106 ASP A C 1
ATOM 813 O O . ASP A 1 106 ? 1.652 -14.536 -9.402 1.00 94.62 106 ASP A O 1
ATOM 817 N N . ARG A 1 107 ? -0.380 -13.976 -8.624 1.00 96.62 107 ARG A N 1
ATOM 818 C CA . ARG A 1 107 ? -0.607 -12.841 -9.533 1.00 96.62 107 ARG A CA 1
ATOM 819 C C . ARG A 1 107 ? 0.379 -11.707 -9.314 1.00 96.62 107 ARG A C 1
ATOM 821 O O . ARG A 1 107 ? 0.852 -11.121 -10.288 1.00 96.62 107 ARG A O 1
ATOM 828 N N . LEU A 1 108 ? 0.727 -11.422 -8.060 1.00 96.19 108 LEU A N 1
ATOM 829 C CA . LEU A 1 108 ? 1.756 -10.440 -7.735 1.00 96.19 108 LEU A CA 1
ATOM 830 C C . LEU A 1 108 ? 3.113 -10.849 -8.330 1.00 96.19 108 LEU A C 1
ATOM 832 O O . LEU A 1 108 ? 3.751 -10.049 -9.011 1.00 96.19 108 LEU A O 1
ATOM 836 N N . MET A 1 109 ? 3.520 -12.109 -8.157 1.00 94.75 109 MET A N 1
ATOM 837 C CA . MET A 1 109 ? 4.773 -12.634 -8.707 1.00 94.75 109 MET A CA 1
ATOM 838 C C . MET A 1 109 ? 4.775 -12.656 -10.243 1.00 94.75 109 MET A C 1
ATOM 840 O O . MET A 1 109 ? 5.753 -12.215 -10.846 1.00 94.75 109 MET A O 1
ATOM 844 N N . GLU A 1 110 ? 3.684 -13.083 -10.891 1.00 95.88 110 GLU A N 1
ATOM 845 C CA . GLU A 1 110 ? 3.526 -13.020 -12.355 1.00 95.88 110 GLU A CA 1
ATOM 846 C C . GLU A 1 110 ? 3.710 -11.595 -12.905 1.00 95.88 110 GLU A C 1
ATOM 848 O O . GLU A 1 110 ? 4.257 -11.408 -13.996 1.00 95.88 110 GLU A O 1
ATOM 853 N N . GLN A 1 111 ? 3.221 -10.580 -12.188 1.00 96.31 111 GLN A N 1
ATOM 854 C CA . GLN A 1 111 ? 3.313 -9.186 -12.616 1.00 96.31 111 GLN A CA 1
ATOM 855 C C . GLN A 1 111 ? 4.702 -8.584 -12.345 1.00 96.31 111 GLN A C 1
ATOM 857 O O . GLN A 1 111 ? 5.269 -7.951 -13.238 1.00 96.31 111 GLN A O 1
ATOM 862 N N . LEU A 1 112 ? 5.304 -8.857 -11.183 1.00 95.38 112 LEU A N 1
ATOM 863 C CA . LEU A 1 112 ? 6.676 -8.439 -10.865 1.00 95.38 112 LEU A CA 1
ATOM 864 C C . LEU A 1 112 ? 7.708 -9.056 -11.826 1.00 95.38 112 LEU A C 1
ATOM 866 O O . LEU A 1 112 ? 8.640 -8.376 -12.252 1.00 95.38 112 LEU A O 1
ATOM 870 N N . GLN A 1 113 ? 7.519 -10.314 -12.241 1.00 95.06 113 GLN A N 1
ATOM 871 C CA . GLN A 1 113 ? 8.363 -10.952 -13.260 1.00 95.06 113 GLN A CA 1
ATOM 872 C C . GLN A 1 113 ? 8.295 -10.232 -14.614 1.00 95.06 113 GLN A C 1
ATOM 874 O O . GLN A 1 113 ? 9.322 -10.081 -15.274 1.00 95.06 113 GLN A O 1
ATOM 879 N N . LYS A 1 114 ? 7.112 -9.754 -15.028 1.00 94.12 114 LYS A N 1
ATOM 880 C CA . LYS A 1 114 ? 6.948 -8.955 -16.258 1.00 94.12 114 LYS A CA 1
ATOM 881 C C . LYS A 1 114 ? 7.645 -7.600 -16.131 1.00 94.12 114 LYS A C 1
ATOM 883 O O . LYS A 1 114 ? 8.375 -7.207 -17.035 1.00 94.12 114 LYS A O 1
ATOM 888 N N . GLN A 1 115 ? 7.487 -6.930 -14.991 1.00 92.25 115 GLN A N 1
ATOM 889 C CA . GLN A 1 115 ? 8.154 -5.661 -14.689 1.00 92.25 115 GLN A CA 1
ATOM 890 C C . GLN A 1 115 ? 9.688 -5.783 -14.665 1.00 92.25 115 GLN A C 1
ATOM 892 O O . GLN A 1 115 ? 10.381 -4.847 -15.053 1.00 92.25 115 GLN A O 1
ATOM 897 N N . ALA A 1 116 ? 10.235 -6.932 -14.259 1.00 92.75 116 ALA A N 1
ATOM 898 C CA . ALA A 1 116 ? 11.678 -7.170 -14.231 1.00 92.75 116 ALA A CA 1
ATOM 899 C C . ALA A 1 116 ? 12.317 -7.370 -15.624 1.00 92.75 116 ALA A C 1
ATOM 901 O O . ALA A 1 116 ? 13.541 -7.289 -15.736 1.00 92.75 116 ALA A O 1
ATOM 902 N N . GLN A 1 117 ? 11.538 -7.612 -16.689 1.00 92.31 117 GLN A N 1
ATOM 903 C CA . GLN A 1 117 ? 12.072 -7.940 -18.022 1.00 92.31 117 GLN A CA 1
ATOM 904 C C . GLN A 1 117 ? 13.027 -6.876 -18.606 1.00 92.31 117 GLN A C 1
ATOM 906 O O . GLN A 1 117 ? 14.096 -7.267 -19.082 1.00 92.31 117 GLN A O 1
ATOM 911 N N . PRO A 1 118 ? 12.732 -5.557 -18.561 1.00 89.06 118 PRO A N 1
ATOM 912 C CA . PRO A 1 118 ? 13.641 -4.540 -19.095 1.00 89.06 118 PRO A CA 1
ATOM 913 C C . PRO A 1 118 ? 14.946 -4.453 -18.295 1.00 89.06 118 PRO A C 1
ATOM 915 O O . PRO A 1 118 ? 16.020 -4.339 -18.882 1.00 89.06 118 PRO A O 1
ATOM 918 N N . LEU A 1 119 ? 14.864 -4.575 -16.964 1.00 86.56 119 LEU A N 1
ATOM 919 C CA . LEU A 1 119 ? 16.031 -4.573 -16.081 1.00 86.56 119 LEU A CA 1
ATOM 920 C C . LEU A 1 119 ? 16.921 -5.795 -16.341 1.00 86.56 119 LEU A C 1
ATOM 922 O O . LEU A 1 119 ? 18.126 -5.642 -16.518 1.00 86.56 119 LEU A O 1
ATOM 926 N N . ALA A 1 120 ? 16.336 -6.990 -16.445 1.00 89.44 120 ALA A N 1
ATOM 927 C CA . ALA A 1 120 ? 17.068 -8.209 -16.782 1.00 89.44 120 ALA A CA 1
ATOM 928 C C . ALA A 1 120 ? 17.755 -8.106 -18.158 1.00 89.44 120 ALA A C 1
ATOM 930 O O . ALA A 1 120 ? 18.905 -8.519 -18.307 1.00 89.44 120 ALA A O 1
ATOM 931 N N . ALA A 1 121 ? 17.088 -7.502 -19.149 1.00 89.25 121 ALA A N 1
ATOM 932 C CA . ALA A 1 121 ? 17.662 -7.270 -20.472 1.00 89.25 121 ALA A CA 1
ATOM 933 C C . ALA A 1 121 ? 18.834 -6.268 -20.458 1.00 89.25 121 ALA A C 1
ATOM 935 O O . ALA A 1 121 ? 19.793 -6.468 -21.199 1.00 89.25 121 ALA A O 1
ATOM 936 N N . ALA A 1 122 ? 18.787 -5.225 -19.623 1.00 87.00 122 ALA A N 1
ATOM 937 C CA . ALA A 1 122 ? 19.899 -4.286 -19.435 1.00 87.00 122 ALA A CA 1
ATOM 938 C C . ALA A 1 122 ? 21.074 -4.928 -18.670 1.00 87.00 122 ALA A C 1
ATOM 940 O O . ALA A 1 122 ? 22.229 -4.812 -19.080 1.00 87.00 122 ALA A O 1
ATOM 941 N N . MET A 1 123 ? 20.785 -5.688 -17.606 1.00 84.94 123 MET A N 1
ATOM 942 C CA . MET A 1 123 ? 21.792 -6.446 -16.851 1.00 84.94 123 MET A CA 1
ATOM 943 C C . MET A 1 123 ? 22.535 -7.452 -17.741 1.00 84.94 123 MET A C 1
ATOM 945 O O . MET A 1 123 ? 23.756 -7.547 -17.662 1.00 84.94 123 MET A O 1
ATOM 949 N N . ALA A 1 124 ? 21.824 -8.157 -18.627 1.00 86.75 124 ALA A N 1
ATOM 950 C CA . ALA A 1 124 ? 22.417 -9.119 -19.559 1.00 86.75 124 ALA A CA 1
ATOM 951 C C . ALA A 1 124 ? 23.325 -8.481 -20.630 1.00 86.75 124 ALA A C 1
ATOM 953 O O . ALA A 1 124 ? 24.176 -9.170 -21.189 1.00 86.75 124 ALA A O 1
ATOM 954 N N . LYS A 1 125 ? 23.157 -7.184 -20.918 1.00 83.25 125 LYS A N 1
ATOM 955 C CA . LYS A 1 125 ? 24.000 -6.423 -21.857 1.00 83.25 125 LYS A CA 1
ATOM 956 C C . LYS A 1 125 ? 25.231 -5.791 -21.202 1.00 83.25 125 LYS A C 1
ATOM 958 O O . LYS A 1 125 ? 26.170 -5.440 -21.907 1.00 83.25 125 LYS A O 1
ATOM 963 N N . GLY A 1 126 ? 25.248 -5.687 -19.871 1.00 77.12 126 GLY A N 1
ATOM 964 C CA . GLY A 1 126 ? 26.314 -5.022 -19.116 1.00 77.12 126 GLY A CA 1
ATOM 965 C C . GLY A 1 126 ? 26.137 -3.505 -18.970 1.00 77.12 126 GLY A C 1
ATOM 966 O O . GLY A 1 126 ? 27.052 -2.840 -18.494 1.00 77.12 126 GLY A O 1
ATOM 967 N N . ASP A 1 127 ? 24.965 -2.961 -19.315 1.00 65.19 127 ASP A N 1
ATOM 968 C CA . ASP A 1 127 ? 24.707 -1.515 -19.458 1.00 65.19 127 ASP A CA 1
ATOM 969 C C . ASP A 1 127 ? 24.619 -0.734 -18.119 1.00 65.19 127 ASP A C 1
ATOM 971 O O . ASP A 1 127 ? 24.219 0.427 -18.089 1.00 65.19 127 ASP A O 1
ATOM 975 N N . LEU A 1 128 ? 24.978 -1.336 -16.979 1.00 55.75 128 LEU A N 1
ATOM 976 C CA . LE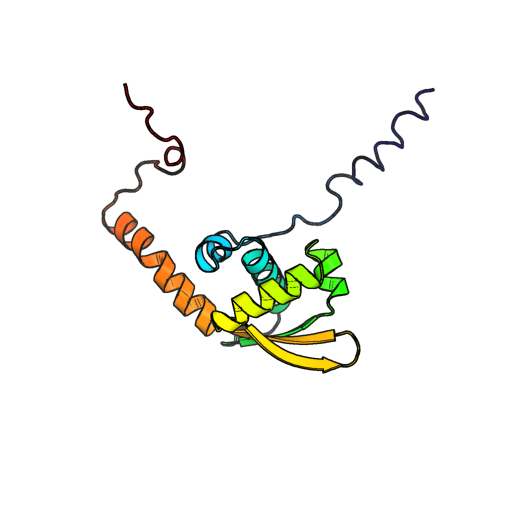U A 1 128 ? 24.780 -0.767 -15.632 1.00 55.75 128 LEU A CA 1
ATOM 977 C C . LEU A 1 128 ? 25.883 0.225 -15.202 1.00 55.75 128 LEU A C 1
ATOM 979 O O . LEU A 1 128 ? 26.425 0.174 -14.098 1.0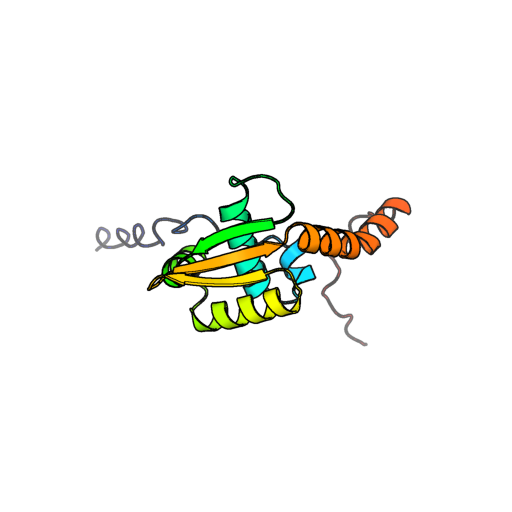0 55.75 128 LEU A O 1
ATOM 983 N N . GLY A 1 129 ? 26.178 1.179 -16.086 1.00 48.00 129 GLY A N 1
ATOM 984 C CA . GLY A 1 129 ? 27.071 2.314 -15.857 1.00 48.00 129 GLY A CA 1
ATOM 985 C C . GLY A 1 129 ? 26.386 3.514 -15.190 1.00 48.00 129 GLY A C 1
ATOM 986 O O . GLY A 1 129 ? 26.267 4.562 -15.805 1.00 48.00 129 GLY A O 1
ATOM 987 N N . ILE A 1 130 ? 25.984 3.385 -13.919 1.00 44.97 130 ILE A N 1
ATOM 988 C CA . ILE A 1 130 ? 25.630 4.514 -13.020 1.00 44.97 130 ILE A CA 1
ATOM 989 C C . ILE A 1 130 ? 24.549 5.497 -13.556 1.00 44.97 130 ILE A C 1
ATOM 991 O O . ILE A 1 130 ? 24.608 6.699 -13.306 1.00 44.97 130 ILE A O 1
ATOM 995 N N . GLU A 1 131 ? 23.488 5.008 -14.204 1.00 47.94 131 GLU A N 1
ATOM 996 C CA . GLU A 1 131 ? 22.300 5.823 -14.532 1.00 47.94 131 GLU A CA 1
ATOM 997 C C . GLU A 1 131 ? 21.108 5.540 -13.602 1.00 47.94 131 GLU A C 1
ATOM 999 O O . GLU A 1 131 ? 20.057 5.056 -14.012 1.00 47.94 131 GLU A O 1
ATOM 1004 N N . LEU A 1 132 ? 21.255 5.896 -12.319 1.00 46.94 132 LEU A N 1
ATOM 1005 C CA . LEU A 1 132 ? 20.118 6.041 -11.390 1.00 46.94 132 LEU A CA 1
ATOM 1006 C C . LEU A 1 132 ? 19.860 7.498 -10.952 1.00 46.94 132 LEU A C 1
ATOM 1008 O O . LEU A 1 132 ? 18.991 7.736 -10.117 1.00 46.94 132 LEU A O 1
ATOM 1012 N N . ALA A 1 133 ? 20.613 8.467 -11.492 1.00 43.34 133 ALA A N 1
ATOM 1013 C CA . ALA A 1 133 ? 20.648 9.850 -10.996 1.00 43.34 133 ALA A CA 1
ATOM 1014 C C . ALA A 1 133 ? 20.295 10.947 -12.027 1.00 43.34 133 ALA A C 1
ATOM 1016 O O . ALA A 1 133 ? 20.209 12.111 -11.645 1.00 43.34 133 ALA A O 1
ATOM 1017 N N . ALA A 1 134 ? 20.113 10.615 -13.313 1.00 43.75 134 ALA A N 1
ATOM 1018 C CA . ALA A 1 134 ? 20.055 11.614 -14.395 1.00 43.75 134 ALA A CA 1
ATOM 1019 C C . ALA A 1 134 ? 18.683 11.787 -15.083 1.00 43.75 134 ALA A C 1
ATOM 1021 O O . ALA A 1 134 ? 18.452 12.808 -15.727 1.00 43.75 134 ALA A O 1
ATOM 1022 N N . ALA A 1 135 ? 17.764 10.828 -14.948 1.00 46.22 135 ALA A N 1
ATOM 1023 C CA . ALA A 1 135 ? 16.600 10.690 -15.831 1.00 46.22 135 ALA A CA 1
ATOM 1024 C C . ALA A 1 135 ? 15.380 11.589 -15.512 1.00 46.22 135 ALA A C 1
ATOM 1026 O O . ALA A 1 135 ? 14.262 11.215 -15.851 1.00 46.22 135 ALA A O 1
ATOM 1027 N N . ASP A 1 136 ? 15.565 12.753 -14.876 1.00 46.84 136 ASP A N 1
ATOM 1028 C CA . ASP A 1 136 ? 14.468 13.724 -14.696 1.00 46.84 136 ASP A CA 1
ATOM 1029 C C . ASP A 1 136 ? 14.941 15.190 -14.678 1.00 46.84 136 ASP A C 1
ATOM 1031 O O . ASP A 1 136 ? 14.721 15.966 -13.745 1.00 46.84 136 ASP A O 1
ATOM 1035 N N . ARG A 1 137 ? 15.639 15.588 -15.747 1.00 44.56 137 ARG A N 1
ATOM 1036 C CA . ARG A 1 137 ? 15.695 16.996 -16.147 1.00 44.56 137 ARG A CA 1
ATOM 1037 C C . ARG A 1 137 ? 15.475 17.084 -17.660 1.00 44.56 137 ARG A C 1
ATOM 1039 O O . ARG A 1 137 ? 16.324 16.590 -18.401 1.00 44.56 137 ARG A O 1
ATOM 1046 N N . PRO A 1 138 ? 14.366 17.674 -18.143 1.00 41.81 138 PRO A N 1
ATOM 1047 C CA . PRO A 1 138 ? 14.192 17.887 -19.572 1.00 41.81 138 PRO A CA 1
ATOM 1048 C C . PRO A 1 138 ? 15.283 18.836 -20.073 1.00 41.81 138 PRO A C 1
ATOM 1050 O O . PRO A 1 138 ? 15.603 19.829 -19.415 1.00 41.81 138 PRO A O 1
ATOM 1053 N N . ALA A 1 139 ? 15.851 18.535 -21.239 1.00 51.91 139 ALA A N 1
ATOM 1054 C CA . ALA A 1 139 ? 16.711 19.481 -21.932 1.00 51.91 139 ALA A CA 1
ATOM 1055 C C . ALA A 1 139 ? 15.865 20.695 -22.345 1.00 51.91 139 ALA A C 1
ATOM 1057 O O . ALA A 1 139 ? 14.897 20.545 -23.095 1.00 51.91 139 ALA A O 1
ATOM 1058 N N . SER A 1 140 ? 16.215 21.886 -21.854 1.00 40.38 140 SER A N 1
ATOM 1059 C CA . SER A 1 140 ? 15.685 23.122 -22.432 1.00 40.38 140 SER A CA 1
ATOM 1060 C C . SER A 1 140 ? 16.147 23.226 -23.890 1.00 40.38 140 SER A C 1
ATOM 1062 O O . SER A 1 140 ? 17.330 22.986 -24.142 1.00 40.38 140 SER A O 1
ATOM 1064 N N . PRO A 1 141 ? 15.259 23.580 -24.834 1.00 58.81 141 PRO A N 1
ATOM 1065 C CA . PRO A 1 141 ? 15.675 24.008 -26.164 1.00 58.81 141 PRO A CA 1
ATOM 1066 C C . PRO A 1 141 ? 16.360 25.386 -26.105 1.00 58.81 141 PRO A C 1
ATOM 1068 O O . PRO A 1 141 ? 16.208 26.103 -25.111 1.00 58.81 141 PRO A O 1
ATOM 1071 N N . ASP A 1 142 ? 17.100 25.685 -27.176 1.00 56.44 142 ASP A N 1
ATOM 1072 C CA . ASP A 1 142 ? 18.042 26.807 -27.367 1.00 56.44 142 ASP A CA 1
ATOM 1073 C C . ASP A 1 142 ? 17.559 28.211 -26.929 1.00 56.44 142 ASP A C 1
ATOM 1075 O O . ASP A 1 142 ? 16.413 28.593 -27.267 1.00 56.44 142 ASP A O 1
#

Sequence (142 aa):
MTDDNYLQSAMLLDLVGQAPITINRAFVDLTGNVLAALWLSYAVEKGLDRDNGPSFVLELSASDVERDTCITRAQQQTCRRTLAAMGLLTEEGGKGRTLMYRVHLDRLMEQLQKQAQPLAAAMAKGDLGIELAAADRPASPD

Foldseek 3Di:
DVVPVPVCVVVVCVPVPDDPQDFDVLLCVLLVDRLLSSLVVVVCVVCVVPDPDQKDKDKDFQVVCCVRRVDHPVSVVVSQVSCVVLVQKDFPQDDDRITMMMGGNNSVVVSSVVVCVVVVVCVVVVVPPPPPPPPPDDDDDD

Radius of gyration: 20.24 Å; chains: 1; bounding box: 46×51×58 Å

Organism: Delftia acidovorans (NCBI:txid80866)

pLDDT: mean 81.44, std 19.46, range [39.75, 98.25]

Secondary structure (DSSP, 8-state):
--TTTSGGGTTSTTTT-SS-----HHHHHHHS-HHHHHHHHHHHHHHTTS--SSEEEEEEEHHHHHHHH---HHHHHHHHHHHHHTTSEEEEEEETTEEEEEEEHHHHHHHHHHHTHHHHHHHHHT--SS-SS-SS-PPPP-